Protein AF-A0AAF0BWE3-F1 (afdb_monomer_lite)

Foldseek 3Di:
DDPPDQQDQCDPVLQCLQCPCQCVVFVQWDWDDDPPFLWTKIWGFADQPPDDTWIKIWIAHRSRFDTFIAIDDDQDFPQADPVRTGNLDDPPDPPVSDDTSSVHDNVVSVSVSLSVNQRVVCVVPVDGPDDDDPDDPPPDPDDDDD

pLDDT: mean 79.79, std 19.79, range [32.59, 98.56]

Sequence (146 aa):
MVRGAAARPVHVTDRLDFERGARTAYPSLRGGPSKRTTGFRYVVTVDVPYYESRVVTVIFPPGSRTPIVLADGPRDSPHRYEDGGLCMWFPGDPPSMQWRFSHGLLDLLDAIRAHLFREAWWRQHDEWLGPEVGHRPTPSTIEEIA

Structure (mmCIF, N/CA/C/O backbone):
data_AF-A0AAF0BWE3-F1
#
_entry.id   AF-A0AAF0BWE3-F1
#
loop_
_atom_site.group_PDB
_atom_site.id
_atom_site.type_symbol
_atom_site.label_atom_id
_atom_site.label_alt_id
_atom_site.label_comp_id
_atom_site.label_asym_id
_atom_site.label_entity_id
_atom_site.label_seq_id
_atom_site.pdbx_PDB_ins_code
_atom_site.Cartn_x
_atom_site.Cartn_y
_atom_site.Cartn_z
_atom_site.occupancy
_atom_site.B_iso_or_equiv
_atom_site.auth_seq_id
_atom_site.auth_comp_id
_atom_site.auth_asym_id
_atom_site.auth_atom_id
_atom_site.pdbx_PDB_model_num
ATOM 1 N N . MET A 1 1 ? 5.889 31.013 -11.864 1.00 36.62 1 MET A N 1
ATOM 2 C CA . MET A 1 1 ? 5.379 30.791 -10.493 1.00 36.62 1 MET A CA 1
ATOM 3 C C . MET A 1 1 ? 3.985 30.176 -10.612 1.00 36.62 1 MET A C 1
ATOM 5 O O . MET A 1 1 ? 3.021 30.900 -10.813 1.00 36.62 1 MET A O 1
ATOM 9 N N . VAL A 1 2 ? 3.879 28.844 -10.637 1.00 35.72 2 VAL A N 1
ATOM 10 C CA . VAL A 1 2 ? 2.584 28.153 -10.777 1.00 35.72 2 VAL A CA 1
ATOM 11 C C . VAL A 1 2 ? 2.034 27.927 -9.374 1.00 35.72 2 VAL A C 1
ATOM 13 O O . VAL A 1 2 ? 2.631 27.202 -8.584 1.00 35.72 2 VAL A O 1
ATOM 16 N N . ARG A 1 3 ? 0.931 28.600 -9.036 1.00 36.88 3 ARG A N 1
ATOM 17 C CA . ARG A 1 3 ? 0.193 28.347 -7.794 1.00 36.88 3 ARG A CA 1
ATOM 18 C C . ARG A 1 3 ? -0.356 26.920 -7.857 1.00 36.88 3 ARG A C 1
ATOM 20 O O . ARG A 1 3 ? -1.240 26.647 -8.662 1.00 36.88 3 ARG A O 1
ATOM 27 N N . GLY A 1 4 ? 0.185 26.023 -7.035 1.00 32.59 4 GLY A N 1
ATOM 28 C CA . GLY A 1 4 ? -0.359 24.679 -6.861 1.00 32.59 4 GLY A CA 1
ATOM 29 C C . GLY A 1 4 ? -1.780 24.776 -6.314 1.00 32.59 4 GLY A C 1
ATOM 30 O O . GLY A 1 4 ? -2.003 25.397 -5.274 1.00 32.59 4 GLY A O 1
ATOM 31 N N . ALA A 1 5 ? -2.748 24.217 -7.037 1.00 37.09 5 ALA A N 1
ATOM 32 C CA . ALA A 1 5 ? -4.113 24.105 -6.548 1.00 37.09 5 ALA A CA 1
ATOM 33 C C . ALA A 1 5 ? -4.101 23.293 -5.244 1.00 37.09 5 ALA A C 1
ATOM 35 O O . ALA A 1 5 ? -3.563 22.186 -5.207 1.00 37.09 5 ALA A O 1
ATOM 36 N N . ALA A 1 6 ? -4.674 23.847 -4.174 1.00 44.53 6 ALA A N 1
ATOM 37 C CA . ALA A 1 6 ? -4.836 23.121 -2.923 1.00 44.53 6 ALA A CA 1
ATOM 38 C C . ALA A 1 6 ? -5.650 21.847 -3.188 1.00 44.53 6 ALA A C 1
ATOM 40 O O . ALA A 1 6 ? -6.738 21.907 -3.770 1.00 44.53 6 ALA A O 1
ATOM 41 N N . ALA A 1 7 ? -5.113 20.693 -2.788 1.00 47.28 7 ALA A N 1
ATOM 42 C CA . ALA A 1 7 ? -5.816 19.426 -2.902 1.00 47.28 7 ALA A CA 1
ATOM 43 C C . ALA A 1 7 ? -7.161 19.521 -2.168 1.00 47.28 7 ALA A C 1
ATOM 45 O O . ALA A 1 7 ? -7.224 19.938 -1.009 1.00 47.28 7 ALA A O 1
ATOM 46 N N . ARG A 1 8 ? -8.252 19.177 -2.863 1.00 50.41 8 ARG A N 1
ATOM 47 C CA . ARG A 1 8 ? -9.598 19.228 -2.280 1.00 50.41 8 ARG A CA 1
ATOM 48 C C . ARG A 1 8 ? -9.658 18.268 -1.083 1.00 50.41 8 ARG A C 1
ATOM 50 O O . ARG A 1 8 ? -9.157 17.147 -1.202 1.00 50.41 8 ARG A O 1
ATOM 57 N N . PRO A 1 9 ? -10.266 18.670 0.047 1.00 52.97 9 PRO A N 1
ATOM 58 C CA . PRO A 1 9 ? -10.460 17.769 1.174 1.00 52.97 9 PRO A CA 1
ATOM 59 C C . PRO A 1 9 ? -11.250 16.538 0.720 1.00 52.97 9 PRO A C 1
ATOM 61 O O . PRO A 1 9 ? -12.213 16.658 -0.034 1.00 52.97 9 PRO A O 1
ATOM 64 N N . VAL A 1 10 ? -10.820 15.353 1.158 1.00 57.66 10 VAL A N 1
ATOM 65 C CA . VAL A 1 10 ? -11.524 14.091 0.890 1.00 57.66 10 VAL A CA 1
ATOM 66 C C . VAL A 1 10 ? -12.904 14.179 1.542 1.00 57.66 10 VAL A C 1
ATOM 68 O O . VAL A 1 10 ? -13.001 14.319 2.764 1.00 57.66 10 VAL A O 1
ATOM 71 N N . HIS A 1 11 ? -13.973 14.148 0.742 1.00 60.12 11 HIS A N 1
ATOM 72 C CA . HIS A 1 11 ? -15.333 14.190 1.273 1.00 60.12 11 HIS A CA 1
ATOM 73 C C . HIS A 1 11 ? -15.684 12.853 1.949 1.00 60.12 11 HIS A C 1
ATOM 75 O O . HIS A 1 11 ? -15.136 11.801 1.625 1.00 60.12 11 HIS A O 1
ATOM 81 N N . VAL A 1 12 ? -16.622 12.868 2.902 1.00 51.31 12 VAL A N 1
ATOM 82 C CA . VAL A 1 12 ? -17.039 11.653 3.635 1.00 51.31 12 VAL A CA 1
ATOM 83 C C . VAL A 1 12 ? -17.619 10.577 2.699 1.00 51.31 12 VAL A C 1
ATOM 85 O O . VAL A 1 12 ? -17.454 9.392 2.970 1.00 51.31 12 VAL A O 1
ATOM 88 N N . THR A 1 13 ? -18.246 10.961 1.585 1.00 56.84 13 THR A N 1
ATOM 89 C CA . THR A 1 13 ? -18.727 10.034 0.544 1.00 56.84 13 THR A CA 1
ATOM 90 C C . THR A 1 13 ? -17.584 9.384 -0.232 1.00 56.84 13 THR A C 1
ATOM 92 O O . THR A 1 13 ? -17.588 8.164 -0.376 1.00 56.84 13 THR A O 1
ATOM 95 N N . ASP A 1 14 ? -16.546 10.149 -0.598 1.00 70.44 14 ASP A N 1
ATOM 96 C CA . ASP A 1 14 ? -15.336 9.621 -1.254 1.00 70.44 14 ASP A CA 1
ATOM 97 C C . ASP A 1 14 ? -14.686 8.512 -0.416 1.00 70.44 14 ASP A C 1
ATOM 99 O O . ASP A 1 14 ? -14.089 7.578 -0.943 1.00 70.44 14 ASP A O 1
ATOM 103 N N . ARG A 1 15 ? -14.815 8.602 0.913 1.00 75.94 15 ARG A N 1
ATOM 104 C CA . ARG A 1 15 ? -14.286 7.611 1.849 1.00 75.94 15 ARG A CA 1
ATOM 105 C C . ARG A 1 15 ? -15.050 6.290 1.815 1.00 75.94 15 ARG A C 1
ATOM 107 O O . ARG A 1 15 ? -14.415 5.243 1.883 1.00 75.94 15 ARG A O 1
ATOM 114 N N . LEU A 1 16 ? -16.383 6.317 1.794 1.00 81.56 16 LEU A N 1
ATOM 115 C CA . LEU A 1 16 ? -17.171 5.078 1.798 1.00 81.56 16 LEU A CA 1
ATOM 116 C C . LEU A 1 16 ? -16.940 4.282 0.516 1.00 81.56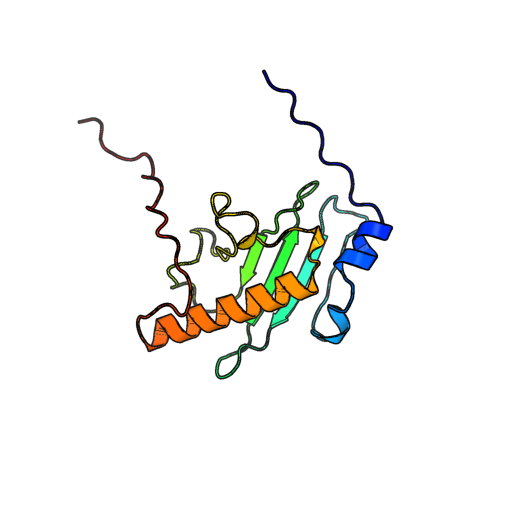 16 LEU A C 1
ATOM 118 O O . LEU A 1 16 ? -16.831 3.060 0.573 1.00 81.56 16 LEU A O 1
ATOM 122 N N . ASP A 1 17 ? -16.805 4.982 -0.609 1.00 87.00 17 ASP A N 1
ATOM 123 C CA . ASP A 1 17 ? -16.437 4.364 -1.877 1.00 87.00 17 ASP A CA 1
ATOM 124 C C . ASP A 1 17 ? -14.997 3.850 -1.850 1.00 87.00 17 ASP A C 1
ATOM 126 O O . ASP A 1 17 ? -14.750 2.716 -2.249 1.00 87.00 17 ASP A O 1
ATOM 130 N N . PHE A 1 18 ? -14.068 4.627 -1.289 1.00 89.69 18 PHE A N 1
ATOM 131 C CA . PHE A 1 18 ? -12.681 4.205 -1.121 1.00 89.69 18 PHE A CA 1
ATOM 132 C C . PHE A 1 18 ? -12.533 2.957 -0.234 1.00 89.69 18 PHE A C 1
ATOM 134 O O . PHE A 1 18 ? -11.814 2.036 -0.596 1.00 89.69 18 PHE A O 1
ATOM 141 N N . GLU A 1 19 ? -13.193 2.888 0.925 1.00 93.19 19 GLU A N 1
ATOM 142 C CA . GLU A 1 19 ? -13.075 1.754 1.862 1.00 93.19 19 GLU A CA 1
ATOM 143 C C . GLU A 1 19 ? -13.966 0.549 1.486 1.00 93.19 19 GLU A C 1
ATOM 145 O O . GLU A 1 19 ? -13.961 -0.464 2.197 1.00 93.19 19 GLU A O 1
ATOM 150 N N . ARG A 1 20 ? -14.745 0.638 0.399 1.00 94.00 20 ARG A N 1
ATOM 151 C CA . ARG A 1 20 ? -15.745 -0.366 0.010 1.00 94.00 20 ARG A CA 1
ATOM 152 C C . ARG A 1 20 ? -15.126 -1.764 -0.093 1.00 94.00 20 ARG A C 1
ATOM 154 O O . ARG A 1 20 ? -14.162 -1.981 -0.814 1.00 94.00 20 ARG A O 1
ATOM 161 N N . GLY A 1 21 ? -15.686 -2.723 0.649 1.00 95.62 21 GLY A N 1
ATOM 162 C CA . GLY A 1 21 ? -15.276 -4.136 0.627 1.00 95.62 21 GLY A CA 1
ATOM 163 C C . GLY A 1 21 ? -13.955 -4.460 1.339 1.00 95.62 21 GLY A C 1
ATOM 164 O O . GLY A 1 21 ? -13.749 -5.610 1.727 1.00 95.62 21 GLY A O 1
ATOM 165 N N . ALA A 1 22 ? -13.100 -3.467 1.612 1.00 96.06 22 ALA A N 1
ATOM 166 C CA . ALA A 1 22 ? -11.755 -3.691 2.142 1.00 96.06 22 ALA A CA 1
ATOM 167 C C . ALA A 1 22 ? -11.754 -4.436 3.488 1.00 96.06 22 ALA A C 1
ATOM 169 O O . ALA A 1 22 ? -10.983 -5.367 3.675 1.00 96.06 22 ALA A O 1
ATOM 170 N N . ARG A 1 23 ? -12.654 -4.088 4.419 1.00 95.44 23 ARG A N 1
ATOM 171 C CA . ARG A 1 23 ? -12.744 -4.769 5.731 1.00 95.44 23 ARG A CA 1
ATOM 172 C C . ARG A 1 23 ? -13.308 -6.184 5.652 1.00 95.44 23 ARG A C 1
ATOM 174 O O . ARG A 1 23 ? -13.007 -6.993 6.521 1.00 95.44 23 ARG A O 1
ATOM 181 N N . THR A 1 24 ? -14.132 -6.465 4.647 1.00 97.12 24 THR A N 1
ATOM 182 C CA . THR A 1 24 ? -14.674 -7.808 4.418 1.00 97.12 24 THR A CA 1
ATOM 183 C C . THR A 1 24 ? -13.580 -8.730 3.888 1.00 97.12 24 THR A C 1
ATOM 185 O O . THR A 1 24 ? -13.433 -9.836 4.395 1.00 97.12 24 THR A O 1
ATOM 188 N N . ALA A 1 25 ? -12.786 -8.259 2.921 1.00 97.56 25 ALA A N 1
ATOM 189 C CA . ALA A 1 25 ? -11.679 -9.021 2.341 1.00 97.56 25 ALA A CA 1
ATOM 190 C C . ALA A 1 25 ? -10.450 -9.106 3.263 1.00 97.56 25 ALA A C 1
ATOM 192 O O . ALA A 1 25 ? -9.769 -10.126 3.292 1.00 97.56 25 ALA A O 1
ATOM 193 N N . TYR A 1 26 ? -10.197 -8.062 4.059 1.00 97.81 26 TYR A N 1
ATOM 194 C CA . TYR A 1 26 ? -9.092 -7.986 5.015 1.00 97.81 26 TYR A CA 1
ATOM 195 C C . TYR A 1 26 ? -9.621 -7.752 6.440 1.00 97.81 26 TYR A C 1
ATOM 197 O O . TYR A 1 26 ? -9.619 -6.619 6.932 1.00 97.81 26 TYR A O 1
ATOM 205 N N . PRO A 1 27 ? -10.044 -8.809 7.162 1.00 97.62 27 PRO A N 1
ATOM 206 C CA . PRO A 1 27 ? -10.659 -8.675 8.488 1.00 97.62 27 PRO A CA 1
ATOM 207 C C . PRO A 1 27 ? -9.735 -8.092 9.565 1.00 97.62 27 PRO A C 1
ATOM 209 O O . PRO A 1 27 ? -10.207 -7.573 10.581 1.00 97.62 27 PRO A O 1
ATOM 212 N N . SER A 1 28 ? -8.416 -8.154 9.360 1.00 97.88 28 SER A N 1
ATOM 213 C CA . SER A 1 28 ? -7.402 -7.555 10.235 1.00 97.88 28 SER A CA 1
ATOM 214 C C . SER A 1 28 ? -7.262 -6.038 10.037 1.00 97.88 28 SER A C 1
ATOM 216 O O . SER A 1 28 ? -6.634 -5.381 10.861 1.00 97.88 28 SER A O 1
ATOM 218 N N . LEU A 1 29 ? -7.880 -5.457 8.999 1.00 97.56 29 LEU A N 1
ATOM 219 C CA . LEU A 1 29 ? -7.777 -4.037 8.667 1.00 97.56 29 LEU A CA 1
ATOM 220 C C . LEU A 1 29 ? -8.295 -3.153 9.812 1.00 97.56 29 LEU A C 1
ATOM 222 O O . LEU A 1 29 ? -9.455 -3.225 10.238 1.00 97.56 29 LEU A O 1
ATOM 226 N N . ARG A 1 30 ? -7.426 -2.278 10.309 1.00 95.25 30 ARG A N 1
ATOM 227 C CA . ARG A 1 30 ? -7.697 -1.262 11.332 1.00 95.25 30 ARG A CA 1
ATOM 228 C C . ARG A 1 30 ? -7.299 0.116 10.816 1.00 95.25 30 ARG A C 1
ATOM 230 O O . ARG A 1 30 ? -6.557 0.248 9.848 1.00 95.25 30 ARG A O 1
ATOM 237 N N . GLY A 1 31 ? -7.788 1.148 11.496 1.00 89.25 31 GLY A N 1
ATOM 238 C CA . GLY A 1 31 ? -7.504 2.539 11.156 1.00 89.25 31 GLY A CA 1
ATOM 239 C C . GLY A 1 31 ? -8.562 3.177 10.260 1.00 89.25 31 GLY A C 1
ATOM 240 O O . GLY A 1 31 ? -9.682 2.669 10.137 1.00 89.25 31 GLY A O 1
ATOM 241 N N . GLY A 1 32 ? -8.201 4.328 9.707 1.00 82.44 32 GLY A N 1
ATOM 242 C CA . GLY A 1 32 ? -9.081 5.246 8.996 1.00 82.44 32 GLY A CA 1
ATOM 243 C C . GLY A 1 32 ? -8.672 6.708 9.216 1.00 82.44 32 GLY A C 1
ATOM 244 O O . GLY A 1 32 ? -7.602 6.986 9.770 1.00 82.44 32 GLY A O 1
ATOM 245 N N . PRO A 1 33 ? -9.514 7.662 8.794 1.00 71.69 33 PRO A N 1
ATOM 246 C CA . PRO A 1 33 ? -9.313 9.075 9.074 1.00 71.69 33 PRO A CA 1
ATOM 247 C C . PRO A 1 33 ? -9.433 9.366 10.564 1.00 71.69 33 PRO A C 1
ATOM 249 O O . PRO A 1 33 ? -10.366 8.917 11.231 1.00 71.69 33 PRO A O 1
ATOM 252 N N . SER A 1 34 ? -8.500 10.158 11.084 1.00 62.09 34 SER A N 1
ATOM 253 C CA . SER A 1 34 ? -8.579 10.675 12.445 1.00 62.09 34 SER A CA 1
ATOM 254 C C . SER A 1 34 ? -9.166 12.077 12.419 1.00 62.09 34 SER A C 1
ATOM 256 O O . SER A 1 34 ? -8.746 12.917 11.634 1.00 62.09 34 SER A O 1
ATOM 258 N N . LYS A 1 35 ? -10.075 12.383 13.352 1.00 58.00 35 LYS A N 1
ATOM 259 C CA . LYS A 1 35 ? -10.573 13.756 13.561 1.00 58.00 35 LYS A CA 1
ATOM 260 C C . LYS A 1 35 ? -9.457 14.744 13.945 1.00 58.00 35 LYS A C 1
ATOM 262 O O . LYS A 1 35 ? -9.681 15.947 13.919 1.00 58.00 35 LYS A O 1
ATOM 267 N N . ARG A 1 36 ? -8.281 14.237 14.344 1.00 54.16 36 ARG A N 1
ATOM 268 C CA . ARG A 1 36 ? -7.120 15.022 14.791 1.00 54.16 36 ARG A CA 1
ATOM 269 C C . ARG A 1 36 ? -6.040 15.183 13.718 1.00 54.16 36 ARG A C 1
ATOM 271 O O . ARG A 1 36 ? -5.165 16.018 13.900 1.00 54.16 36 ARG A O 1
ATOM 278 N N . THR A 1 37 ? -6.069 14.395 12.639 1.00 56.97 37 THR A N 1
ATOM 279 C CA . THR A 1 37 ? -5.072 14.472 11.560 1.00 56.97 37 THR A CA 1
ATOM 280 C C . THR A 1 37 ? -5.752 14.770 10.236 1.00 56.97 37 THR A C 1
ATOM 282 O O . THR A 1 37 ? -6.780 14.195 9.908 1.00 56.97 37 THR A O 1
ATOM 285 N N . THR A 1 38 ? -5.146 15.635 9.435 1.00 70.94 38 THR A N 1
ATOM 286 C CA . THR A 1 38 ? -5.598 15.948 8.072 1.00 70.94 38 THR A CA 1
ATOM 287 C C . THR A 1 38 ? -5.288 14.832 7.060 1.00 70.94 38 THR A C 1
ATOM 289 O O . THR A 1 38 ? -5.729 14.910 5.917 1.00 70.94 38 THR A O 1
ATOM 292 N N . GLY A 1 39 ? -4.556 13.792 7.477 1.00 80.81 39 GLY A N 1
ATOM 293 C CA . GLY A 1 39 ? -4.321 12.545 6.741 1.00 80.81 39 GLY A CA 1
ATOM 294 C C . GLY A 1 39 ? -5.001 11.335 7.395 1.00 80.81 39 GLY A C 1
ATOM 295 O O . GLY A 1 39 ? -5.702 11.468 8.403 1.00 80.81 39 GLY A O 1
ATOM 296 N N . PHE A 1 40 ? -4.774 10.142 6.846 1.00 86.56 40 PHE A N 1
ATOM 297 C CA . PHE A 1 40 ? -5.347 8.899 7.373 1.00 86.56 40 PHE A CA 1
ATOM 298 C C . PHE A 1 40 ? -4.392 7.711 7.261 1.00 86.56 40 PHE A C 1
ATOM 300 O O . PHE A 1 40 ? -3.532 7.660 6.383 1.00 86.56 40 PHE A O 1
ATOM 307 N N . ARG A 1 41 ? -4.531 6.763 8.194 1.00 92.38 41 ARG A N 1
ATOM 308 C CA . ARG A 1 41 ? -3.627 5.617 8.350 1.00 92.38 41 ARG A CA 1
ATOM 309 C C . ARG A 1 41 ? -4.420 4.327 8.488 1.00 92.38 41 ARG A C 1
ATOM 311 O O . ARG A 1 41 ? -5.328 4.258 9.318 1.00 92.38 41 ARG A O 1
ATOM 318 N N . TYR A 1 42 ? -4.014 3.305 7.745 1.00 95.00 42 TYR A N 1
ATOM 319 C CA . TYR A 1 42 ? -4.493 1.936 7.891 1.00 95.00 42 TYR A CA 1
ATOM 320 C C . TYR A 1 42 ? -3.362 1.013 8.324 1.00 95.00 42 TYR A C 1
ATOM 322 O O . TYR A 1 42 ? -2.207 1.213 7.950 1.00 95.00 42 TYR A O 1
ATOM 330 N N . VAL A 1 43 ? -3.714 0.003 9.112 1.00 97.56 43 VAL A N 1
ATOM 331 C CA . VAL A 1 43 ? -2.827 -1.103 9.479 1.00 97.56 43 VAL A CA 1
ATOM 332 C C . VAL A 1 43 ? -3.563 -2.398 9.206 1.00 97.56 43 VAL A C 1
ATOM 334 O O . VAL A 1 43 ? -4.735 -2.520 9.562 1.00 97.56 43 VAL A O 1
ATOM 337 N N . VAL A 1 44 ? -2.894 -3.347 8.571 1.00 98.44 44 VAL A N 1
ATOM 338 C CA . VAL A 1 44 ? -3.495 -4.612 8.157 1.00 98.44 44 VAL A CA 1
ATOM 339 C C . VAL A 1 44 ? -2.441 -5.708 8.160 1.00 98.44 44 VAL A C 1
ATOM 341 O O . VAL A 1 44 ? -1.296 -5.475 7.783 1.00 98.44 44 VAL A O 1
ATOM 344 N N . THR A 1 45 ? -2.833 -6.901 8.589 1.00 98.56 45 THR A N 1
ATOM 345 C CA . THR A 1 45 ? -2.041 -8.112 8.368 1.00 98.56 45 THR A CA 1
ATOM 346 C C . THR A 1 45 ? -2.430 -8.665 7.007 1.00 98.56 45 THR A C 1
ATOM 348 O O . THR A 1 45 ? -3.590 -9.035 6.808 1.00 98.56 45 THR A O 1
ATOM 351 N N . VAL A 1 46 ? -1.478 -8.678 6.082 1.00 98.25 46 VAL A N 1
ATOM 352 C CA . VAL A 1 46 ? -1.630 -9.205 4.729 1.00 98.25 46 VAL A CA 1
ATOM 353 C C . VAL A 1 46 ? -1.107 -10.632 4.709 1.00 98.25 46 VAL A C 1
ATOM 355 O O . VAL A 1 46 ? 0.072 -10.870 4.973 1.00 98.25 46 VAL A O 1
ATOM 358 N N . ASP A 1 47 ? -1.993 -11.568 4.383 1.00 98.00 47 ASP A N 1
ATOM 359 C CA . ASP A 1 47 ? -1.608 -12.933 4.043 1.00 98.00 47 ASP A CA 1
ATOM 360 C C . ASP A 1 47 ? -0.858 -12.934 2.705 1.00 98.00 47 ASP A C 1
ATOM 362 O O . ASP A 1 47 ? -1.376 -12.444 1.696 1.00 98.00 47 ASP A O 1
ATOM 366 N N . VAL A 1 48 ? 0.355 -13.481 2.697 1.00 97.12 48 VAL A N 1
ATOM 367 C CA . VAL A 1 48 ? 1.175 -13.632 1.493 1.00 97.12 48 VAL A CA 1
ATOM 368 C C . VAL A 1 48 ? 1.202 -15.126 1.160 1.00 97.12 48 VAL A C 1
ATOM 370 O O . VAL A 1 48 ? 1.834 -15.879 1.896 1.00 97.12 48 VAL A O 1
ATOM 373 N N . PRO A 1 49 ? 0.518 -15.589 0.096 1.00 95.12 49 PRO A N 1
ATOM 374 C CA . PRO A 1 49 ? 0.395 -17.016 -0.193 1.00 95.12 49 PRO A CA 1
ATOM 375 C C . PRO A 1 49 ? 1.749 -17.723 -0.219 1.00 95.12 49 PRO A C 1
ATOM 377 O O . PRO A 1 49 ? 2.652 -17.260 -0.907 1.00 95.12 49 PRO A O 1
ATOM 380 N N . TYR A 1 50 ? 1.866 -18.846 0.498 1.00 97.06 50 TYR A N 1
ATOM 381 C CA . TYR A 1 50 ? 3.090 -19.661 0.626 1.00 97.06 50 TYR A CA 1
ATOM 382 C C . TYR A 1 50 ? 4.258 -19.007 1.385 1.00 97.06 50 TYR A C 1
ATOM 384 O O . TYR A 1 50 ? 5.314 -19.622 1.528 1.00 97.06 50 TYR A O 1
ATOM 392 N N . TYR A 1 51 ? 4.066 -17.802 1.920 1.00 96.94 51 TYR A N 1
ATOM 393 C CA . TYR A 1 51 ? 5.078 -17.046 2.648 1.00 96.94 51 TYR A CA 1
ATOM 394 C C . TYR A 1 51 ? 4.542 -16.548 3.995 1.00 96.94 51 TYR A C 1
ATOM 396 O O . TYR A 1 51 ? 3.368 -16.687 4.335 1.00 96.94 51 TYR A O 1
ATOM 404 N N . GLU A 1 52 ? 5.427 -15.968 4.802 1.00 96.50 52 GLU A N 1
ATOM 405 C CA . GLU A 1 52 ? 5.042 -15.340 6.063 1.00 96.50 52 GLU A CA 1
ATOM 406 C C . GLU A 1 52 ? 4.153 -14.109 5.811 1.00 96.50 52 GLU A C 1
ATOM 408 O O . GLU A 1 52 ? 4.457 -13.268 4.959 1.00 96.50 52 GLU A O 1
ATOM 413 N N . SER A 1 53 ? 3.071 -13.988 6.585 1.00 98.00 53 SER A N 1
ATOM 414 C CA . SER A 1 53 ? 2.217 -12.796 6.581 1.00 98.00 53 SER A CA 1
ATOM 415 C C . SER A 1 53 ? 2.997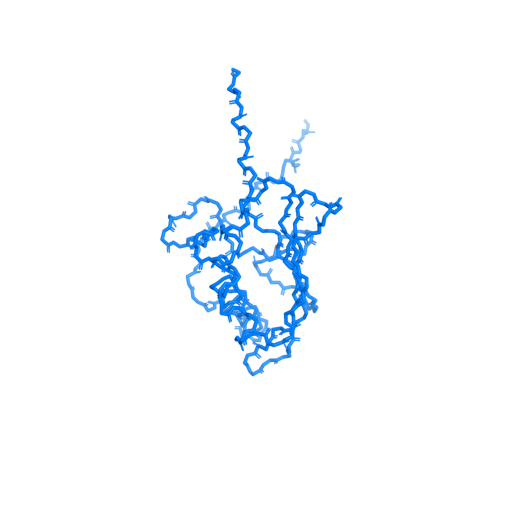 -11.539 6.977 1.00 98.00 53 SER A C 1
ATOM 417 O O . SER A 1 53 ? 3.959 -11.602 7.740 1.00 98.00 53 SER A O 1
ATOM 419 N N . ARG A 1 54 ? 2.544 -10.375 6.501 1.00 98.06 54 ARG A N 1
ATOM 420 C CA . ARG A 1 54 ? 3.192 -9.083 6.775 1.00 98.06 54 ARG A CA 1
ATOM 421 C C . ARG A 1 54 ? 2.236 -8.084 7.395 1.00 98.06 54 ARG A C 1
ATOM 423 O O . ARG A 1 54 ? 1.077 -7.986 6.990 1.00 98.06 54 ARG A O 1
ATOM 430 N N . VAL A 1 55 ? 2.723 -7.310 8.358 1.00 98.31 55 VAL A N 1
ATOM 431 C CA . VAL A 1 55 ? 2.017 -6.132 8.855 1.00 98.31 55 VAL A CA 1
ATOM 432 C C . VAL A 1 55 ? 2.337 -4.963 7.939 1.00 98.31 55 VAL A C 1
ATOM 434 O O . VAL A 1 55 ? 3.463 -4.473 7.868 1.00 98.31 55 VAL A O 1
ATOM 437 N N . VAL A 1 56 ? 1.303 -4.484 7.259 1.00 97.88 56 VAL A N 1
ATOM 438 C CA . VAL A 1 56 ? 1.383 -3.355 6.342 1.00 97.88 56 VAL A CA 1
ATOM 439 C C . VAL A 1 56 ? 0.772 -2.127 6.996 1.00 97.88 56 VAL A C 1
ATOM 441 O O . VAL A 1 56 ? -0.340 -2.164 7.529 1.00 97.88 56 VAL A O 1
ATOM 444 N N . THR A 1 57 ? 1.493 -1.012 6.918 1.00 97.06 57 THR A N 1
ATOM 445 C CA . THR A 1 57 ? 0.985 0.317 7.241 1.00 97.06 57 THR A CA 1
ATOM 446 C C . THR A 1 57 ? 0.815 1.124 5.959 1.00 97.06 57 THR A C 1
ATOM 448 O O . THR A 1 57 ? 1.787 1.394 5.260 1.00 97.06 57 THR A O 1
ATOM 451 N N . VAL A 1 58 ? -0.410 1.576 5.694 1.00 94.94 58 VAL A N 1
ATOM 452 C CA . VAL A 1 58 ? -0.723 2.495 4.593 1.00 94.94 58 VAL A CA 1
ATOM 453 C C . VAL A 1 58 ? -0.991 3.877 5.174 1.00 94.94 58 VAL A C 1
ATOM 455 O O . VAL A 1 58 ? -1.863 4.030 6.033 1.00 94.94 58 VAL A O 1
ATOM 458 N N . ILE A 1 59 ? -0.253 4.884 4.717 1.00 91.88 59 ILE A N 1
ATOM 459 C CA . ILE A 1 59 ? -0.340 6.262 5.206 1.00 91.88 59 ILE A CA 1
ATOM 460 C C . ILE A 1 59 ? -0.695 7.171 4.040 1.00 91.88 59 ILE A C 1
ATOM 462 O O . ILE A 1 59 ? 0.020 7.218 3.047 1.00 91.88 59 ILE A O 1
ATOM 466 N N . PHE A 1 60 ? -1.761 7.945 4.190 1.00 89.00 60 PHE A N 1
ATOM 467 C CA . PHE A 1 60 ? -2.086 9.050 3.300 1.00 89.00 60 PHE A CA 1
ATOM 468 C C . PHE A 1 60 ? -1.756 10.358 4.018 1.00 89.00 60 PHE A C 1
ATOM 470 O O . PHE A 1 60 ? -2.460 10.717 4.974 1.00 89.00 60 PHE A O 1
ATOM 477 N N . PRO A 1 61 ? -0.685 11.064 3.606 1.00 86.75 61 PRO A N 1
ATOM 478 C CA . PRO A 1 61 ? -0.363 12.374 4.149 1.00 86.75 61 PRO A CA 1
ATOM 479 C C . PRO A 1 61 ? -1.521 13.368 3.975 1.00 86.75 61 PRO A C 1
ATOM 481 O O . PRO A 1 61 ? -2.346 13.209 3.071 1.00 86.75 61 PRO A O 1
ATOM 484 N N . PRO A 1 62 ? -1.577 14.426 4.798 1.00 84.12 62 PRO A N 1
ATOM 485 C CA . PRO A 1 62 ? -2.537 15.510 4.638 1.00 84.12 62 PRO A CA 1
ATOM 486 C C . PRO A 1 62 ? -2.676 16.017 3.200 1.00 84.12 62 PRO A C 1
ATOM 488 O O . PRO A 1 62 ? -1.701 16.449 2.594 1.00 84.12 62 PRO A O 1
ATOM 491 N N . GLY A 1 63 ? -3.894 15.970 2.656 1.00 78.69 63 GLY A N 1
ATOM 492 C CA . GLY A 1 63 ? -4.184 16.430 1.292 1.00 78.69 63 GLY A CA 1
ATOM 493 C C . GLY A 1 63 ? -3.613 15.555 0.166 1.00 78.69 63 GLY A C 1
ATOM 494 O O . GLY A 1 63 ? -3.818 15.877 -1.001 1.00 78.69 63 GLY A O 1
ATOM 495 N N . SER A 1 64 ? -2.935 14.447 0.473 1.00 83.25 64 SER A N 1
ATOM 496 C CA . SER A 1 64 ? -2.404 13.524 -0.531 1.00 83.25 64 SER A CA 1
ATOM 497 C C . SER A 1 64 ? -3.381 12.387 -0.827 1.00 83.25 64 SER A C 1
ATOM 499 O O . SER A 1 64 ? -4.011 11.825 0.069 1.00 83.25 64 SER A O 1
ATOM 501 N N . ARG A 1 65 ? -3.460 12.009 -2.105 1.00 85.25 65 ARG A N 1
ATOM 502 C CA . ARG A 1 65 ? -4.119 10.782 -2.585 1.00 85.25 65 ARG A CA 1
ATOM 503 C C . ARG A 1 65 ? -3.124 9.672 -2.929 1.00 85.25 65 ARG A C 1
ATOM 505 O O . ARG A 1 65 ? -3.544 8.581 -3.304 1.00 85.25 65 ARG A O 1
ATOM 512 N N . THR A 1 66 ? -1.834 9.950 -2.783 1.00 85.75 66 THR A N 1
ATOM 513 C CA . THR A 1 66 ? -0.750 8.991 -2.978 1.00 85.75 66 THR A CA 1
ATOM 514 C C . THR A 1 66 ? -0.354 8.420 -1.618 1.00 85.75 66 THR A C 1
ATOM 516 O O . THR A 1 66 ? 0.016 9.203 -0.732 1.00 85.75 66 THR A O 1
ATOM 519 N N . PRO A 1 67 ? -0.459 7.095 -1.421 1.00 90.38 67 PRO A N 1
ATOM 520 C CA . PRO A 1 67 ? -0.086 6.467 -0.168 1.00 90.38 67 PRO A CA 1
ATOM 521 C C . PRO A 1 67 ? 1.429 6.286 -0.058 1.00 90.38 67 PRO A C 1
ATOM 523 O O . PRO A 1 67 ? 2.103 5.975 -1.036 1.00 90.38 67 PRO A O 1
ATOM 526 N N . ILE A 1 68 ? 1.932 6.382 1.167 1.00 91.56 68 ILE A N 1
ATOM 527 C CA . ILE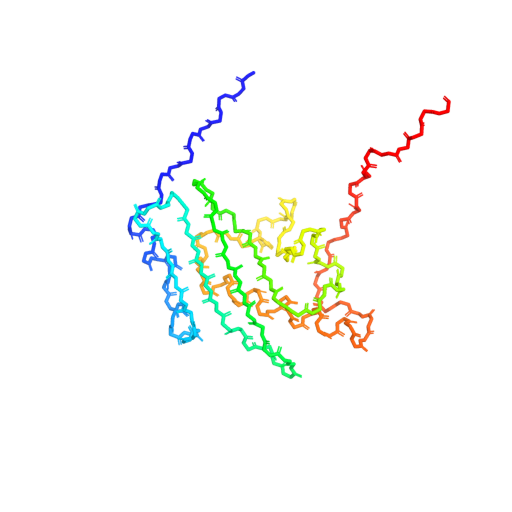 A 1 68 ? 3.184 5.752 1.585 1.00 91.56 68 ILE A CA 1
ATOM 528 C C . ILE A 1 68 ? 2.810 4.371 2.124 1.00 91.56 68 ILE A C 1
ATOM 530 O O . ILE A 1 68 ? 1.927 4.259 2.982 1.00 91.56 68 ILE A O 1
ATOM 534 N N . VAL A 1 69 ? 3.461 3.325 1.621 1.00 94.62 69 VAL A N 1
ATOM 535 C CA . VAL A 1 69 ? 3.201 1.941 2.028 1.00 94.62 69 VAL A CA 1
ATOM 536 C C . VAL A 1 69 ? 4.447 1.377 2.685 1.00 94.62 69 VAL A C 1
ATOM 538 O O . VAL A 1 69 ? 5.491 1.286 2.055 1.00 94.62 69 VAL A O 1
ATOM 541 N N . LEU A 1 70 ? 4.326 0.984 3.948 1.00 95.50 70 LEU A N 1
ATOM 542 C CA . LEU A 1 70 ? 5.393 0.358 4.720 1.00 95.50 70 LEU A CA 1
ATOM 543 C C . LEU A 1 70 ? 4.992 -1.081 5.034 1.00 95.50 70 LEU A C 1
ATOM 545 O O . LEU A 1 70 ? 3.841 -1.326 5.400 1.00 95.50 70 LEU A O 1
ATOM 549 N N . ALA A 1 71 ? 5.938 -2.009 4.954 1.00 96.31 71 ALA A N 1
ATOM 550 C CA . ALA A 1 71 ? 5.754 -3.392 5.375 1.00 96.31 71 ALA A CA 1
ATOM 551 C C . ALA A 1 71 ? 6.892 -3.807 6.309 1.00 96.31 71 ALA A C 1
ATOM 553 O O . ALA A 1 71 ? 8.045 -3.417 6.099 1.00 96.31 71 ALA A O 1
ATOM 554 N N . ASP A 1 72 ? 6.560 -4.587 7.334 1.00 95.31 72 ASP A N 1
ATOM 555 C CA . ASP A 1 72 ? 7.551 -5.242 8.183 1.00 95.31 72 ASP A CA 1
ATOM 556 C C . ASP A 1 72 ? 8.317 -6.354 7.435 1.00 95.31 72 ASP A C 1
ATOM 558 O O . ASP A 1 72 ? 8.091 -6.623 6.251 1.00 95.31 72 ASP A O 1
ATOM 562 N N . GLY A 1 73 ? 9.267 -6.985 8.131 1.00 91.00 73 GLY A N 1
ATOM 563 C CA . GLY A 1 73 ? 10.072 -8.076 7.586 1.00 91.00 73 GLY A CA 1
ATOM 564 C C . GLY A 1 73 ? 11.324 -7.626 6.815 1.00 91.00 73 GLY A C 1
ATOM 565 O O . GLY A 1 73 ? 11.842 -6.531 7.061 1.00 91.00 73 GLY A O 1
ATOM 566 N N . PRO A 1 74 ? 11.848 -8.493 5.923 1.00 90.94 74 PRO A N 1
ATOM 567 C CA . PRO A 1 74 ? 13.069 -8.234 5.163 1.00 90.94 74 PRO A CA 1
ATOM 568 C C . PRO A 1 74 ? 12.983 -6.954 4.332 1.00 90.94 74 PRO A C 1
ATOM 570 O O . PRO A 1 74 ? 11.936 -6.643 3.761 1.00 90.94 74 PRO A O 1
ATOM 573 N N . ARG A 1 75 ? 14.103 -6.231 4.251 1.00 88.06 75 ARG A N 1
ATOM 574 C CA . ARG A 1 75 ? 14.215 -4.983 3.481 1.00 88.06 75 ARG A CA 1
ATOM 575 C C . ARG A 1 75 ? 14.918 -5.157 2.142 1.00 88.06 75 ARG A C 1
ATOM 577 O O . ARG A 1 75 ? 14.813 -4.268 1.307 1.00 88.06 75 ARG A O 1
ATOM 584 N N . ASP A 1 76 ? 15.576 -6.290 1.928 1.00 86.50 76 ASP A N 1
ATOM 585 C CA . ASP A 1 76 ? 16.211 -6.598 0.654 1.00 86.50 76 ASP A CA 1
ATOM 586 C C . ASP A 1 76 ? 15.129 -6.921 -0.381 1.00 86.50 76 ASP A C 1
ATOM 588 O O . ASP A 1 76 ? 14.356 -7.883 -0.241 1.00 86.50 76 ASP A O 1
ATOM 592 N N . SER A 1 77 ? 15.029 -6.044 -1.374 1.00 86.19 77 SER A N 1
ATOM 593 C CA . SER A 1 77 ? 14.123 -6.130 -2.514 1.00 86.19 77 SER A CA 1
ATOM 594 C C . SER A 1 77 ? 14.475 -5.023 -3.513 1.00 86.19 77 SER A C 1
ATOM 596 O O . SER A 1 77 ? 14.702 -3.889 -3.081 1.00 86.19 77 SER A O 1
ATOM 598 N N . PRO A 1 78 ? 14.461 -5.291 -4.830 1.00 84.44 78 PRO A N 1
ATOM 599 C CA . PRO A 1 78 ? 14.684 -4.262 -5.847 1.00 84.44 78 PRO A CA 1
ATOM 600 C C . PRO A 1 78 ? 13.594 -3.175 -5.856 1.00 84.44 78 PRO A C 1
ATOM 602 O O . PRO A 1 78 ? 13.811 -2.090 -6.389 1.00 84.44 78 PRO A O 1
ATOM 605 N N . HIS A 1 79 ? 12.436 -3.424 -5.230 1.00 85.94 79 HIS A N 1
ATOM 606 C CA . HIS A 1 79 ? 11.300 -2.500 -5.212 1.00 85.94 79 HIS A CA 1
ATOM 607 C C . HIS A 1 79 ? 10.980 -1.947 -3.817 1.00 85.94 79 HIS A C 1
ATOM 609 O O . HIS A 1 79 ? 9.813 -1.867 -3.407 1.00 85.94 79 HIS A O 1
ATOM 615 N N . ARG A 1 80 ? 12.022 -1.523 -3.099 1.00 88.88 80 ARG A N 1
ATOM 616 C CA . ARG A 1 80 ? 11.912 -0.730 -1.869 1.00 88.88 80 ARG A CA 1
ATOM 617 C C . ARG A 1 80 ? 12.680 0.579 -1.997 1.00 88.88 80 ARG A C 1
ATOM 619 O O . ARG A 1 80 ? 13.754 0.624 -2.584 1.00 88.88 80 ARG A O 1
ATOM 626 N N . TYR A 1 81 ? 12.110 1.645 -1.447 1.00 84.19 81 TYR A N 1
ATOM 627 C CA . TYR A 1 81 ? 12.800 2.916 -1.260 1.00 84.19 81 TYR A CA 1
ATOM 628 C C . TYR A 1 81 ? 13.783 2.823 -0.085 1.00 84.19 81 TYR A C 1
ATOM 630 O O . TYR A 1 81 ? 13.655 1.952 0.779 1.00 84.19 81 TYR A O 1
ATOM 638 N N . GLU A 1 82 ? 14.736 3.755 -0.016 1.00 81.44 82 GLU A N 1
ATOM 639 C CA . GLU A 1 82 ? 15.746 3.815 1.055 1.00 81.44 82 GLU A CA 1
ATOM 640 C C . GLU A 1 82 ? 15.131 3.917 2.462 1.00 81.44 82 GLU A C 1
ATOM 642 O O . GLU A 1 82 ? 15.679 3.392 3.432 1.00 81.44 82 GLU A O 1
ATOM 647 N N . ASP A 1 83 ? 13.957 4.543 2.581 1.00 81.31 83 ASP A N 1
ATOM 648 C CA . ASP A 1 83 ? 13.214 4.669 3.839 1.00 81.31 83 ASP A CA 1
ATOM 649 C C . ASP A 1 83 ? 12.445 3.390 4.238 1.00 81.31 83 ASP A C 1
ATOM 651 O O . ASP A 1 83 ? 11.799 3.339 5.289 1.00 81.31 83 ASP A O 1
ATOM 655 N N . GLY A 1 84 ? 12.540 2.332 3.426 1.00 81.38 84 GLY A N 1
ATOM 656 C CA . GLY A 1 84 ? 11.868 1.051 3.618 1.00 81.38 84 GLY A CA 1
ATOM 657 C C . GLY A 1 84 ? 10.434 1.004 3.085 1.00 81.38 84 GLY A C 1
ATOM 658 O O . GLY A 1 84 ? 9.763 -0.018 3.269 1.00 81.38 84 GLY A O 1
ATOM 659 N N . GLY A 1 85 ? 9.954 2.071 2.438 1.00 89.31 85 GLY A N 1
ATOM 660 C CA . GLY A 1 85 ? 8.668 2.076 1.755 1.00 89.31 85 GLY A CA 1
ATOM 661 C C . GLY A 1 85 ? 8.654 1.174 0.525 1.00 89.31 85 GLY A C 1
ATOM 662 O O . GLY A 1 85 ? 9.642 1.062 -0.195 1.00 89.31 85 GLY A O 1
ATOM 663 N N . LEU A 1 86 ? 7.519 0.525 0.269 1.00 90.50 86 LEU A N 1
ATOM 664 C CA . LEU A 1 86 ? 7.319 -0.251 -0.949 1.00 90.50 86 LEU A CA 1
ATOM 665 C C . LEU A 1 86 ? 7.200 0.697 -2.144 1.00 90.50 86 LEU A C 1
ATOM 667 O O . LEU A 1 86 ? 6.381 1.624 -2.136 1.00 90.50 86 LEU A O 1
ATOM 671 N N . CYS A 1 87 ? 7.963 0.417 -3.198 1.00 86.56 87 CYS A N 1
ATOM 672 C CA . CYS A 1 87 ? 7.795 1.058 -4.495 1.00 86.56 87 CYS A CA 1
ATOM 673 C C . CYS A 1 87 ? 6.581 0.433 -5.195 1.00 86.56 87 CYS A C 1
ATOM 675 O O . CYS A 1 87 ? 6.706 -0.415 -6.072 1.00 86.56 87 CYS A O 1
ATOM 677 N N . MET A 1 88 ? 5.386 0.806 -4.734 1.00 81.50 88 MET A N 1
ATOM 678 C CA . MET A 1 88 ? 4.129 0.258 -5.244 1.00 81.50 88 MET A CA 1
ATOM 679 C C . MET A 1 88 ? 3.795 0.774 -6.646 1.00 81.50 88 MET A C 1
ATOM 681 O O . MET A 1 88 ? 3.060 0.105 -7.361 1.00 81.50 88 MET A O 1
ATOM 685 N N . TRP A 1 89 ? 4.306 1.956 -7.016 1.00 67.44 89 TRP A N 1
ATOM 686 C CA . TRP A 1 89 ? 3.994 2.665 -8.260 1.00 67.44 89 TRP A CA 1
ATOM 687 C C . TRP A 1 89 ? 5.165 3.560 -8.650 1.00 67.44 89 TRP A C 1
ATOM 689 O O . TRP A 1 89 ? 5.590 4.382 -7.834 1.00 67.44 89 TRP A O 1
ATOM 699 N N . PHE A 1 90 ? 5.632 3.495 -9.896 1.00 57.59 90 PHE A N 1
ATOM 700 C CA . PHE A 1 90 ? 6.476 4.563 -10.412 1.00 57.59 90 PHE A CA 1
ATOM 701 C C . PHE A 1 90 ? 5.592 5.681 -10.980 1.00 57.59 90 PHE A C 1
ATOM 703 O O . PHE A 1 90 ? 4.769 5.428 -11.862 1.00 57.59 90 PHE A O 1
ATOM 710 N N . PRO A 1 91 ? 5.742 6.940 -10.523 1.00 56.75 91 PRO A N 1
ATOM 711 C CA . PRO A 1 91 ? 4.918 8.056 -10.998 1.00 56.75 91 PRO A CA 1
ATOM 712 C C . PRO A 1 91 ? 4.950 8.279 -12.520 1.00 56.75 91 PRO A C 1
ATOM 714 O O . PRO A 1 91 ? 4.043 8.914 -13.059 1.00 56.75 91 PRO A O 1
ATOM 717 N N . GLY A 1 92 ? 5.985 7.779 -13.203 1.00 58.47 92 GLY A N 1
ATOM 718 C CA . GLY A 1 92 ? 6.153 7.868 -14.654 1.00 58.47 92 GLY A CA 1
ATOM 719 C C . GLY A 1 92 ? 5.517 6.736 -15.467 1.00 58.47 92 GLY A C 1
ATOM 720 O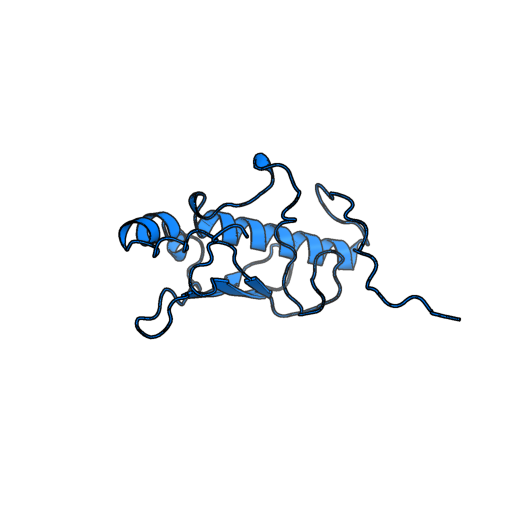 O . GLY A 1 92 ? 5.530 6.826 -16.694 1.00 58.47 92 GLY A O 1
ATOM 721 N N . ASP A 1 93 ? 4.960 5.698 -14.836 1.00 68.62 93 ASP A N 1
ATOM 722 C CA . ASP A 1 93 ? 4.342 4.592 -15.576 1.00 68.62 93 ASP A CA 1
ATOM 723 C C . ASP A 1 93 ? 3.022 5.018 -16.232 1.00 68.62 93 ASP A C 1
ATOM 725 O O . ASP A 1 93 ? 2.354 5.939 -15.758 1.00 68.62 93 ASP A O 1
ATOM 729 N N . PRO A 1 94 ? 2.583 4.362 -17.318 1.00 69.56 94 PRO A N 1
ATOM 730 C CA . PRO A 1 94 ? 1.283 4.634 -17.909 1.00 69.56 94 PRO A CA 1
ATOM 731 C C . PRO A 1 94 ? 0.142 4.555 -16.879 1.00 69.56 94 PRO A C 1
ATOM 733 O O . PRO A 1 94 ? 0.126 3.649 -16.047 1.00 69.56 94 PRO A O 1
ATOM 736 N N . PRO A 1 95 ? -0.873 5.436 -16.967 1.00 70.25 95 PRO A N 1
ATOM 737 C CA . PRO A 1 95 ? -2.069 5.417 -16.124 1.00 70.25 95 PRO A CA 1
ATOM 738 C C . PRO A 1 95 ? -2.708 4.054 -15.855 1.00 70.25 95 PRO A C 1
ATOM 740 O O . PRO A 1 95 ? -3.259 3.848 -14.781 1.00 70.25 95 PRO A O 1
ATOM 743 N N . SER A 1 96 ? -2.664 3.152 -16.835 1.00 72.31 96 SER A N 1
ATOM 744 C CA . SER A 1 96 ? -3.220 1.799 -16.751 1.00 72.31 96 SER A CA 1
ATOM 745 C C . SER A 1 96 ? -2.439 0.870 -15.821 1.00 72.31 96 SER A C 1
ATOM 747 O O . SER A 1 96 ? -2.978 -0.143 -15.397 1.00 72.31 96 SER A O 1
ATOM 749 N N . MET A 1 97 ? -1.182 1.201 -15.524 1.00 73.56 97 MET A N 1
ATOM 750 C CA . MET A 1 97 ? -0.315 0.475 -14.597 1.00 73.56 97 MET A CA 1
ATOM 751 C C . MET A 1 97 ? -0.275 1.117 -13.213 1.00 73.56 97 MET A C 1
ATOM 753 O O . MET A 1 97 ? 0.354 0.564 -12.325 1.00 73.56 97 MET A O 1
ATOM 757 N N . GLN A 1 98 ? -0.933 2.260 -13.010 1.00 81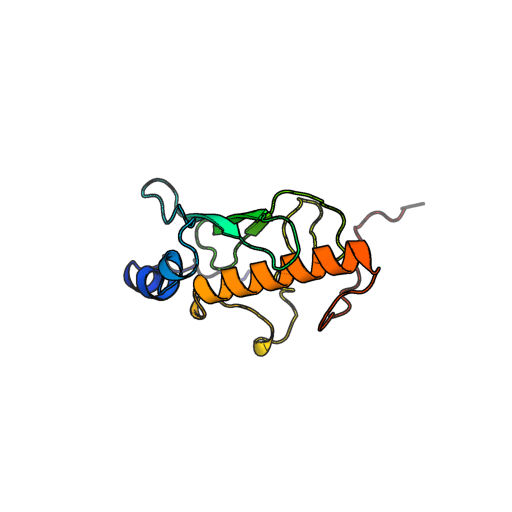.31 98 GLN A N 1
ATOM 758 C CA . GLN A 1 98 ? -0.948 2.947 -11.724 1.00 81.31 98 GLN A CA 1
ATOM 759 C C . GLN A 1 98 ? -2.247 2.671 -10.972 1.00 81.31 98 GLN A C 1
ATOM 761 O O . GLN A 1 98 ? -3.345 2.875 -11.498 1.00 81.31 98 GLN A O 1
ATOM 766 N N . TRP A 1 99 ? -2.148 2.324 -9.692 1.00 87.75 99 TRP A N 1
ATOM 767 C CA . TRP A 1 99 ? -3.292 2.482 -8.809 1.00 87.75 99 TRP A CA 1
ATOM 768 C C . TRP A 1 99 ? -3.585 3.962 -8.579 1.00 87.75 99 TRP A C 1
ATOM 770 O O . TRP A 1 99 ? -2.696 4.798 -8.414 1.00 87.75 99 TRP A O 1
ATOM 780 N N . ARG A 1 100 ? -4.874 4.282 -8.537 1.00 86.69 100 ARG A N 1
ATOM 781 C CA . ARG A 1 100 ? -5.390 5.616 -8.252 1.00 86.69 100 ARG A CA 1
ATOM 782 C C . ARG A 1 100 ? -6.330 5.520 -7.073 1.00 86.69 100 ARG A C 1
ATOM 784 O O . ARG A 1 100 ? -7.018 4.521 -6.908 1.00 86.69 100 ARG A O 1
ATOM 791 N N . PHE A 1 101 ? -6.462 6.613 -6.328 1.00 87.38 101 PHE A N 1
ATOM 792 C CA . PHE A 1 101 ? -7.390 6.679 -5.198 1.00 87.38 101 PHE A CA 1
ATOM 793 C C . PHE A 1 101 ? -8.822 6.239 -5.546 1.00 87.38 101 PHE A C 1
ATOM 795 O O . PHE A 1 101 ? -9.493 5.630 -4.723 1.00 87.38 101 PHE A O 1
ATOM 802 N N . SER A 1 102 ? -9.275 6.493 -6.777 1.00 88.44 102 SER A N 1
ATOM 803 C CA . SER A 1 102 ? -10.587 6.070 -7.281 1.00 88.44 102 SER A CA 1
ATOM 804 C C . SER A 1 102 ? -10.760 4.557 -7.454 1.00 88.44 102 SER A C 1
ATOM 806 O O . SER A 1 102 ? -11.894 4.115 -7.572 1.00 88.44 102 SER A O 1
ATOM 808 N N . HIS A 1 103 ? -9.679 3.773 -7.492 1.00 90.75 103 HIS A N 1
ATOM 809 C CA . HIS A 1 103 ? -9.743 2.305 -7.506 1.00 90.75 103 HIS A CA 1
ATOM 810 C C . HIS A 1 103 ? -10.059 1.745 -6.108 1.00 90.75 103 HIS A C 1
ATOM 812 O O . HIS A 1 103 ? -10.547 0.633 -5.971 1.00 90.75 103 HIS A O 1
ATOM 818 N N . GLY A 1 104 ? -9.847 2.541 -5.056 1.00 92.69 104 GLY A N 1
ATOM 819 C CA . GLY A 1 104 ? -10.223 2.172 -3.697 1.00 92.69 104 GLY A CA 1
ATOM 820 C C . GLY A 1 104 ? -9.161 1.370 -2.944 1.00 92.69 104 GLY A C 1
ATOM 821 O O . GLY A 1 104 ? -8.133 0.950 -3.475 1.00 92.69 104 GLY A O 1
ATOM 822 N N . LEU A 1 105 ? -9.403 1.212 -1.645 1.00 94.69 105 LEU A N 1
ATOM 823 C CA . LEU A 1 105 ? -8.499 0.583 -0.691 1.00 94.69 105 LEU A CA 1
ATOM 824 C C . LEU A 1 105 ? -8.357 -0.916 -0.933 1.00 94.69 105 LEU A C 1
ATOM 826 O O . LEU A 1 105 ? -7.273 -1.438 -0.718 1.00 94.69 105 LEU A O 1
ATOM 830 N N . LEU A 1 106 ? -9.422 -1.601 -1.359 1.00 96.31 106 LEU A N 1
ATOM 831 C CA . LEU A 1 106 ? -9.367 -3.037 -1.632 1.00 96.31 106 LEU A CA 1
ATOM 832 C C . LEU A 1 106 ? -8.321 -3.342 -2.713 1.00 96.31 106 LEU A C 1
ATOM 834 O O . LEU A 1 106 ? -7.357 -4.048 -2.435 1.00 96.31 106 LEU A O 1
ATOM 838 N N . ASP A 1 107 ? -8.432 -2.681 -3.864 1.00 94.50 107 ASP A N 1
ATOM 839 C CA . ASP A 1 107 ? -7.479 -2.807 -4.969 1.00 94.50 107 ASP A CA 1
ATOM 840 C C . ASP A 1 107 ? -6.044 -2.448 -4.551 1.00 94.50 107 ASP A C 1
ATOM 842 O O . ASP A 1 107 ? -5.084 -3.076 -4.997 1.00 94.50 107 ASP A O 1
ATOM 846 N N . LEU A 1 108 ? -5.874 -1.456 -3.664 1.00 94.75 108 LEU A N 1
ATOM 847 C CA . LEU A 1 108 ? -4.556 -1.121 -3.119 1.00 94.75 108 LEU A CA 1
ATOM 848 C C . LEU A 1 108 ? -3.981 -2.281 -2.299 1.00 94.75 108 LEU A C 1
ATOM 850 O O . LEU A 1 108 ? -2.806 -2.604 -2.440 1.00 94.75 108 LEU A O 1
ATOM 854 N N . LEU A 1 109 ? -4.786 -2.891 -1.427 1.00 96.69 109 LEU A N 1
ATOM 855 C CA . LEU A 1 109 ? -4.349 -3.999 -0.577 1.00 96.69 109 LEU A CA 1
ATOM 856 C C . LEU A 1 109 ? -4.037 -5.259 -1.394 1.00 96.69 109 LEU A C 1
ATOM 858 O O . LEU A 1 109 ? -3.056 -5.939 -1.086 1.00 96.69 109 LEU A O 1
ATOM 862 N N . ASP A 1 110 ? -4.798 -5.529 -2.454 1.00 96.00 110 ASP A N 1
ATOM 863 C CA . ASP A 1 110 ? -4.515 -6.623 -3.388 1.00 96.00 110 ASP A CA 1
ATOM 864 C C . ASP A 1 110 ? -3.209 -6.380 -4.157 1.00 96.00 110 ASP A C 1
ATOM 866 O O . ASP A 1 110 ? -2.376 -7.284 -4.276 1.00 96.00 110 ASP A O 1
ATOM 870 N N . ALA A 1 111 ? -2.964 -5.142 -4.600 1.00 94.12 111 ALA A N 1
ATOM 871 C CA . ALA A 1 111 ? -1.696 -4.772 -5.223 1.00 94.12 111 ALA A CA 1
ATOM 872 C C . ALA A 1 111 ? -0.516 -4.950 -4.253 1.00 94.12 111 ALA A C 1
ATOM 874 O O . ALA A 1 111 ? 0.507 -5.521 -4.628 1.00 94.12 111 ALA A O 1
ATOM 875 N N . ILE A 1 112 ? -0.665 -4.517 -2.994 1.00 95.62 112 ILE A N 1
ATOM 876 C CA . ILE A 1 112 ? 0.352 -4.697 -1.943 1.00 95.62 112 ILE A CA 1
ATOM 877 C C . ILE A 1 112 ? 0.621 -6.182 -1.698 1.00 95.62 112 ILE A C 1
ATOM 879 O O . ILE A 1 112 ? 1.778 -6.590 -1.603 1.00 95.62 112 ILE A O 1
ATOM 883 N N . ARG A 1 113 ? -0.428 -7.007 -1.629 1.00 96.88 113 ARG A N 1
ATOM 884 C CA . ARG A 1 113 ? -0.296 -8.459 -1.472 1.00 96.88 113 ARG A CA 1
ATOM 885 C C . ARG A 1 113 ? 0.510 -9.074 -2.614 1.00 96.88 113 ARG A C 1
ATOM 887 O O . ARG A 1 113 ? 1.430 -9.847 -2.356 1.00 96.88 113 ARG A O 1
ATOM 894 N N . ALA A 1 114 ? 0.197 -8.705 -3.856 1.00 94.25 114 ALA A N 1
ATOM 895 C CA . ALA A 1 114 ? 0.938 -9.164 -5.027 1.00 94.25 114 ALA A CA 1
ATOM 896 C C . ALA A 1 114 ? 2.404 -8.699 -4.997 1.00 94.25 114 ALA A C 1
ATOM 898 O O . ALA A 1 114 ? 3.297 -9.482 -5.307 1.00 94.25 114 ALA A O 1
ATOM 899 N N . HIS A 1 115 ? 2.665 -7.457 -4.579 1.00 93.88 115 HIS A N 1
ATOM 900 C CA . HIS A 1 115 ? 4.023 -6.929 -4.422 1.00 93.88 115 HIS A CA 1
ATOM 901 C C . HIS A 1 115 ? 4.840 -7.748 -3.426 1.00 93.88 115 HIS A C 1
ATOM 903 O O . HIS A 1 115 ? 5.910 -8.240 -3.763 1.00 93.88 115 HIS A O 1
ATOM 909 N N . LEU A 1 116 ? 4.305 -7.962 -2.222 1.00 95.94 116 LEU A N 1
ATOM 910 C CA . LEU A 1 116 ? 4.978 -8.721 -1.165 1.00 95.94 116 LEU A CA 1
ATOM 911 C C . LEU A 1 116 ? 5.266 -10.17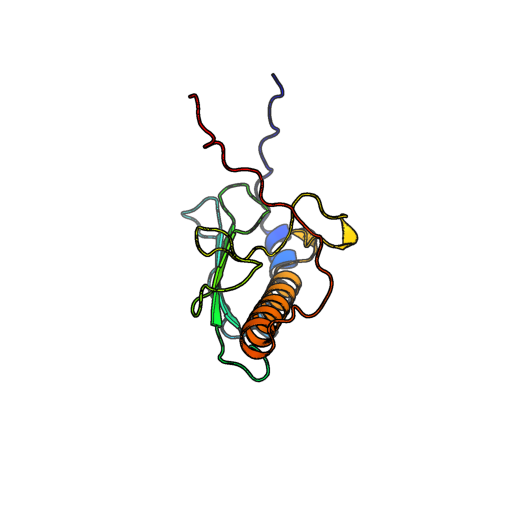0 -1.572 1.00 95.94 116 LEU A C 1
ATOM 913 O O . LEU A 1 116 ? 6.313 -10.708 -1.208 1.00 95.94 116 LEU A O 1
ATOM 917 N N . PHE A 1 117 ? 4.368 -10.785 -2.347 1.00 95.88 117 PHE A N 1
ATOM 918 C CA . PHE A 1 117 ? 4.598 -12.102 -2.934 1.00 95.88 117 PHE A CA 1
ATOM 919 C C . PHE A 1 117 ? 5.802 -12.092 -3.884 1.00 95.88 117 PHE A C 1
ATOM 921 O O . PHE A 1 117 ? 6.687 -12.935 -3.755 1.00 95.88 117 PHE A O 1
ATOM 928 N N . ARG A 1 118 ? 5.880 -11.113 -4.795 1.00 94.31 118 ARG A N 1
ATOM 929 C CA . ARG A 1 118 ? 7.003 -10.977 -5.738 1.00 94.31 118 ARG A CA 1
ATOM 930 C C . ARG A 1 118 ? 8.328 -10.756 -5.025 1.00 94.31 118 ARG A C 1
ATOM 932 O O . ARG A 1 118 ? 9.309 -11.390 -5.387 1.00 94.31 118 ARG A O 1
ATOM 939 N N . GLU A 1 119 ? 8.350 -9.936 -3.974 1.00 95.06 119 GLU A N 1
ATOM 940 C CA . GLU A 1 119 ? 9.565 -9.762 -3.173 1.00 95.06 119 GLU A CA 1
ATOM 941 C C . GLU A 1 119 ? 10.009 -11.077 -2.519 1.00 95.06 119 GLU A C 1
ATOM 943 O O . GLU A 1 119 ? 11.201 -11.364 -2.428 1.00 95.06 119 GLU A O 1
ATOM 948 N N . ALA A 1 120 ? 9.055 -11.866 -2.015 1.00 95.88 120 ALA A N 1
ATOM 949 C CA . ALA A 1 120 ? 9.351 -13.137 -1.368 1.00 95.88 120 ALA A CA 1
ATOM 950 C C . ALA A 1 120 ? 9.859 -14.184 -2.363 1.00 95.88 120 ALA A C 1
ATOM 952 O O . ALA A 1 120 ? 10.820 -14.885 -2.050 1.00 95.88 120 ALA A O 1
ATOM 953 N N . TRP A 1 121 ? 9.274 -14.224 -3.561 1.00 95.81 121 TRP A N 1
ATOM 954 C CA . TRP A 1 121 ? 9.755 -15.039 -4.669 1.00 95.81 121 TRP A CA 1
ATOM 955 C C . TRP A 1 121 ? 11.161 -14.625 -5.109 1.00 95.81 121 TRP A C 1
ATOM 957 O O . TRP A 1 121 ? 12.054 -15.467 -5.165 1.00 95.81 121 TRP A O 1
ATOM 967 N N . TRP A 1 122 ? 11.389 -13.329 -5.340 1.00 95.56 122 TRP A N 1
ATOM 968 C CA . TRP A 1 122 ? 12.691 -12.808 -5.757 1.00 95.56 122 TRP A CA 1
ATOM 969 C C . TRP A 1 122 ? 13.797 -13.190 -4.772 1.00 95.56 122 TRP A C 1
ATOM 971 O O . TRP A 1 122 ? 14.836 -13.687 -5.184 1.00 95.56 122 TRP A O 1
ATOM 981 N N . ARG A 1 123 ? 13.556 -13.096 -3.459 1.00 94.94 123 ARG A N 1
ATOM 982 C CA . ARG A 1 123 ? 14.551 -13.530 -2.460 1.00 94.94 123 ARG A CA 1
ATOM 983 C C . ARG A 1 123 ? 14.914 -15.016 -2.536 1.00 94.94 123 ARG A C 1
ATOM 985 O O . ARG A 1 123 ? 15.981 -15.392 -2.064 1.00 94.94 123 ARG A O 1
ATOM 992 N N . GLN A 1 124 ? 14.025 -15.864 -3.049 1.00 96.06 124 GLN A N 1
ATOM 993 C CA . GLN A 1 124 ? 14.263 -17.306 -3.166 1.00 96.06 124 GLN A CA 1
ATOM 994 C C . GLN A 1 124 ? 14.853 -17.710 -4.517 1.00 96.06 124 GLN A C 1
ATOM 996 O O . GLN A 1 124 ? 15.571 -18.706 -4.587 1.00 96.06 124 GLN A O 1
ATOM 1001 N N . HIS A 1 125 ? 14.537 -16.961 -5.571 1.00 94.88 125 HIS A N 1
ATOM 1002 C CA . HIS A 1 125 ? 14.790 -17.366 -6.953 1.00 94.88 125 HIS A CA 1
ATOM 1003 C C . HIS A 1 125 ? 15.663 -16.387 -7.741 1.00 94.88 125 HIS A C 1
ATOM 1005 O O . HIS A 1 125 ? 16.038 -16.703 -8.864 1.00 94.88 125 HIS A O 1
ATOM 1011 N N . ASP A 1 126 ? 15.984 -15.228 -7.162 1.00 92.50 126 ASP A N 1
ATOM 1012 C CA . ASP A 1 126 ? 16.712 -14.124 -7.800 1.00 92.50 126 ASP A CA 1
ATOM 1013 C C . ASP A 1 126 ? 16.053 -13.634 -9.106 1.00 92.50 126 ASP A C 1
ATOM 1015 O O . ASP A 1 126 ? 16.694 -13.136 -10.025 1.00 92.50 126 ASP A O 1
ATOM 1019 N N . GLU A 1 127 ? 14.728 -13.779 -9.189 1.00 91.06 127 GLU A N 1
ATOM 1020 C CA . GLU A 1 127 ? 13.902 -13.415 -10.342 1.00 91.06 127 GLU A CA 1
ATOM 1021 C C . GLU A 1 127 ? 12.692 -12.607 -9.866 1.00 91.06 127 GLU A C 1
ATOM 1023 O O . GLU A 1 127 ? 12.029 -12.992 -8.904 1.00 91.06 127 GLU A O 1
ATOM 1028 N N . TRP A 1 128 ? 12.366 -11.492 -10.521 1.00 90.19 128 TRP A N 1
ATOM 1029 C CA . TRP A 1 128 ? 11.145 -10.748 -10.218 1.00 90.19 128 TRP A CA 1
ATOM 1030 C C . TRP A 1 128 ? 9.971 -11.227 -11.079 1.00 90.19 128 TRP A C 1
ATOM 1032 O O . TRP A 1 128 ? 10.030 -11.227 -12.306 1.00 90.19 128 TRP A O 1
ATOM 1042 N N . LEU A 1 129 ? 8.859 -11.608 -10.441 1.00 87.00 129 LEU A N 1
ATOM 1043 C CA . LEU A 1 129 ? 7.671 -12.069 -11.161 1.00 87.00 129 LEU A CA 1
ATOM 1044 C C . LEU A 1 129 ? 6.782 -10.912 -11.624 1.00 87.00 129 LEU A C 1
ATOM 1046 O O . LEU A 1 129 ? 6.023 -10.331 -10.845 1.00 87.00 129 LEU A O 1
ATOM 1050 N N . GLY A 1 130 ? 6.754 -10.679 -12.931 1.00 79.75 130 GLY A N 1
ATOM 1051 C CA . GLY A 1 130 ? 5.815 -9.767 -13.579 1.00 79.75 130 GLY A CA 1
ATOM 1052 C C . GLY A 1 130 ? 6.511 -8.592 -14.257 1.00 79.75 130 GLY A C 1
ATOM 1053 O O . GLY A 1 130 ? 7.721 -8.619 -14.444 1.00 79.75 130 GLY A O 1
ATOM 1054 N N . PRO A 1 131 ? 5.746 -7.572 -14.677 1.00 72.94 131 PRO A N 1
ATOM 1055 C CA . PRO A 1 131 ? 6.315 -6.431 -15.374 1.00 72.94 131 PRO A CA 1
ATOM 1056 C C . PRO A 1 131 ? 7.299 -5.674 -14.481 1.00 72.94 131 PRO A C 1
ATOM 1058 O O . PRO A 1 131 ? 6.947 -5.267 -13.374 1.00 72.94 131 PRO A O 1
ATOM 1061 N N . GLU A 1 132 ? 8.493 -5.438 -15.008 1.00 70.88 132 GLU A N 1
ATOM 1062 C CA . GLU A 1 132 ? 9.437 -4.455 -14.492 1.00 70.88 132 GLU A CA 1
ATOM 1063 C C . GLU A 1 132 ? 9.544 -3.335 -15.520 1.00 70.88 132 GLU A C 1
ATOM 1065 O O . GLU A 1 132 ? 9.842 -3.571 -16.694 1.00 70.88 132 GLU A O 1
ATOM 1070 N N . VAL A 1 133 ? 9.305 -2.099 -15.093 1.00 61.53 133 VAL A N 1
ATOM 1071 C CA . VAL A 1 133 ? 9.780 -0.951 -15.855 1.00 61.53 133 VAL A CA 1
ATOM 1072 C C . VAL A 1 133 ? 11.159 -0.636 -15.299 1.00 61.53 133 VAL A C 1
ATOM 1074 O O . VAL A 1 133 ? 11.315 -0.349 -14.115 1.00 61.53 133 VAL A O 1
ATOM 1077 N N . GLY A 1 134 ? 12.183 -0.754 -16.145 1.00 59.41 134 GLY A N 1
ATOM 1078 C CA . GLY A 1 134 ? 13.559 -0.457 -15.764 1.00 59.41 134 GLY A CA 1
ATOM 1079 C C . GLY A 1 134 ? 13.715 1.026 -15.440 1.00 59.41 134 GLY A C 1
ATOM 1080 O O . GLY A 1 134 ? 14.054 1.827 -16.311 1.00 59.41 134 GLY A O 1
ATOM 1081 N N . HIS A 1 135 ? 13.467 1.413 -14.193 1.00 55.31 135 HIS A N 1
ATOM 1082 C CA . HIS A 1 135 ? 13.819 2.737 -13.711 1.00 55.31 135 HIS A CA 1
ATOM 1083 C C . HIS A 1 135 ? 15.303 2.710 -13.383 1.00 55.31 135 HIS A C 1
ATOM 1085 O O . HIS A 1 135 ? 15.725 2.078 -12.416 1.00 55.31 135 HIS A O 1
ATOM 1091 N N . ARG A 1 136 ? 16.121 3.388 -14.199 1.00 43.69 136 ARG A N 1
ATOM 1092 C CA . ARG A 1 136 ? 17.482 3.709 -13.758 1.00 43.69 136 ARG A CA 1
ATOM 1093 C C . ARG A 1 136 ? 17.361 4.438 -12.416 1.00 43.69 136 ARG A C 1
ATOM 1095 O O . ARG A 1 136 ? 16.499 5.320 -12.318 1.00 43.69 136 ARG A O 1
ATOM 1102 N N . PRO A 1 137 ? 18.202 4.119 -11.417 1.00 45.47 137 PRO A N 1
ATOM 1103 C CA . PRO A 1 137 ? 18.314 4.971 -10.247 1.00 45.47 137 PRO A CA 1
ATOM 1104 C C . PRO A 1 137 ? 18.538 6.398 -10.749 1.00 45.47 137 PRO A C 1
ATOM 1106 O O . PRO A 1 137 ? 19.374 6.618 -11.632 1.00 45.47 137 PRO A O 1
ATOM 1109 N N . THR A 1 138 ? 17.772 7.369 -10.250 1.00 39.75 138 THR A N 1
ATOM 1110 C CA . THR A 1 138 ? 18.181 8.767 -10.396 1.00 39.75 138 THR A CA 1
ATOM 1111 C C . THR A 1 138 ? 19.603 8.847 -9.858 1.00 39.75 138 THR A C 1
ATOM 1113 O O . THR A 1 138 ? 19.789 8.431 -8.712 1.00 39.75 138 THR A O 1
ATOM 1116 N N . PRO A 1 139 ? 20.598 9.309 -10.637 1.00 33.88 139 PRO A N 1
ATOM 1117 C CA . PRO A 1 139 ? 21.930 9.494 -10.093 1.00 33.88 139 PRO A CA 1
ATOM 1118 C C . PRO A 1 139 ? 21.789 10.434 -8.899 1.00 33.88 139 PRO A C 1
ATOM 1120 O O . PRO A 1 139 ? 21.394 11.592 -9.045 1.00 33.88 139 PRO A O 1
ATOM 1123 N N . SER A 1 140 ? 22.007 9.896 -7.700 1.00 40.75 140 SER A N 1
ATOM 1124 C CA . SER A 1 140 ? 22.173 10.693 -6.499 1.00 40.75 140 SER A CA 1
ATOM 1125 C C . SER A 1 140 ? 23.345 11.620 -6.774 1.00 40.75 140 SER A C 1
ATOM 1127 O O . SER A 1 140 ? 24.430 11.145 -7.099 1.00 40.75 140 SER A O 1
ATOM 1129 N N . THR A 1 141 ? 23.116 12.929 -6.700 1.00 40.81 141 THR A N 1
ATOM 1130 C CA . THR A 1 141 ? 24.139 13.965 -6.846 1.00 40.81 141 THR A CA 1
ATOM 1131 C C . THR A 1 141 ? 25.216 13.801 -5.775 1.00 40.81 141 THR A C 1
ATOM 1133 O O . THR A 1 141 ? 25.154 14.482 -4.761 1.00 40.81 141 THR A O 1
ATOM 1136 N N . ILE A 1 142 ? 26.178 12.904 -5.987 1.00 43.94 142 ILE A N 1
ATOM 1137 C CA . ILE A 1 142 ? 27.539 12.952 -5.449 1.00 43.94 142 ILE A CA 1
ATOM 1138 C C . ILE A 1 142 ? 28.455 12.274 -6.485 1.00 43.94 142 ILE A C 1
ATOM 1140 O O . ILE A 1 142 ? 28.826 11.117 -6.341 1.00 43.94 142 ILE A O 1
ATOM 1144 N N . GLU A 1 143 ? 28.805 13.011 -7.535 1.00 36.41 143 GLU A N 1
ATOM 1145 C CA . GLU A 1 143 ? 30.132 12.924 -8.160 1.00 36.41 143 GLU A CA 1
ATOM 1146 C C . GLU A 1 143 ? 30.737 14.322 -7.971 1.00 36.41 143 GLU A C 1
ATOM 1148 O O . GLU A 1 143 ? 30.134 15.335 -8.325 1.00 36.41 143 GLU A O 1
ATOM 1153 N N . GLU A 1 144 ? 31.716 14.424 -7.075 1.00 36.06 144 GLU A N 1
ATOM 1154 C CA . GLU A 1 144 ? 33.115 14.617 -7.475 1.00 36.06 144 GLU A CA 1
ATOM 1155 C C . GLU A 1 144 ? 33.318 15.915 -8.262 1.00 36.06 144 GLU A C 1
ATOM 1157 O O . GLU A 1 144 ? 33.348 15.949 -9.488 1.00 36.06 144 GLU A O 1
ATOM 1162 N N . ILE A 1 145 ? 33.526 17.001 -7.515 1.00 34.88 145 ILE A N 1
ATOM 1163 C CA . ILE A 1 145 ? 34.383 18.080 -7.997 1.00 34.88 145 ILE A CA 1
ATOM 1164 C C . ILE A 1 145 ? 35.789 17.715 -7.524 1.00 34.88 145 ILE A C 1
ATOM 1166 O O . ILE A 1 145 ? 36.120 17.883 -6.347 1.00 34.88 145 ILE A O 1
ATOM 1170 N N . ALA A 1 146 ? 36.539 17.126 -8.453 1.00 36.50 146 ALA A N 1
ATOM 1171 C CA . ALA A 1 146 ? 37.995 17.166 -8.485 1.00 36.50 146 ALA A CA 1
ATOM 1172 C C . ALA A 1 146 ? 38.501 18.611 -8.630 1.00 36.50 146 ALA A C 1
ATOM 1174 O O . ALA A 1 146 ? 37.779 19.434 -9.244 1.00 36.50 146 ALA A O 1
#

Organism: NCBI:txid467976

Secondary structure (DSSP, 8-state):
---PPPPPPPPHHHHHHHTTTHHHH-TT-EEEE-TT-SSEEEEEEE--TTS--EEEEEEE-TT--SPEEEE-S----TTB-TTSBB----TTS-GGGS--GGGHHHHHHHHHHHHHHHHHHHHHHS---S-----PPP--S-----

Radius of gyration: 17.06 Å; chains: 1; bounding box: 57×50×33 Å